Protein AF-A0A3R7V342-F1 (afdb_monomer)

Solvent-accessible surface area (backbone atoms only — not comparable to full-atom values): 4943 Å² total; per-residue (Å²): 130,57,71,68,60,47,49,53,49,52,50,52,54,51,54,51,50,40,52,62,49,34,76,79,32,64,77,40,59,49,76,50,74,49,71,38,89,88,41,85,86,41,72,46,74,52,74,35,50,69,34,49,66,65,59,53,53,51,49,52,50,51,49,53,50,53,51,51,50,51,53,50,54,53,55,53,63,64,60,70,74,77,80,130

Sequence (84 aa):
MNDTERAEHIKKAIEQKLNELSEYCDSVQILASWNGMDEPDNTHSAFRGFGNWYARVGMVNRFAEEENAKIQNQVWDESDDCSD

Foldseek 3Di:
DDLVVVQVVVVVVVVVVQVVVCVVPQQAKDKDWDARPVDRPDIDIDIDHPHDPVVVVVVVVVVVVVVVVVVVVVVVVVVVPPDD

Nearest PDB structures (foldseek):
  7kau-assembly1_A  TM=3.915E-01  e=8.737E+00  Saccharomyces cerevisiae BY4741
  2wbl-assembly1_B  TM=2.771E-01  e=5.111E+00  Arabidopsis thaliana

Structure (mmCIF, N/CA/C/O backbone):
data_AF-A0A3R7V342-F1
#
_entry.id   AF-A0A3R7V342-F1
#
loop_
_atom_site.group_PDB
_atom_site.id
_atom_site.type_symbol
_atom_site.label_atom_id
_atom_site.label_alt_id
_atom_site.label_comp_id
_atom_site.label_asym_id
_atom_site.label_entity_id
_atom_site.label_seq_id
_atom_site.pdbx_PDB_ins_code
_atom_site.Cartn_x
_atom_site.Cartn_y
_atom_site.Cartn_z
_atom_site.occupancy
_atom_site.B_iso_or_equiv
_atom_site.auth_seq_id
_atom_site.auth_comp_id
_atom_site.auth_asym_id
_atom_site.auth_atom_id
_atom_site.pdbx_PDB_model_num
ATOM 1 N N . MET A 1 1 ? 1.496 25.547 3.640 1.00 68.12 1 MET A N 1
ATOM 2 C CA . MET A 1 1 ? 2.106 24.233 3.886 1.00 68.12 1 MET A CA 1
ATOM 3 C C . MET A 1 1 ? 3.300 24.128 2.963 1.00 68.12 1 MET A C 1
ATOM 5 O O . MET A 1 1 ? 3.100 24.269 1.761 1.00 68.12 1 MET A O 1
ATOM 9 N N . ASN A 1 2 ? 4.509 24.022 3.506 1.00 86.38 2 ASN A N 1
ATOM 10 C CA . ASN A 1 2 ? 5.717 23.796 2.705 1.00 86.38 2 ASN A CA 1
ATOM 11 C C . ASN A 1 2 ? 5.803 22.319 2.263 1.00 86.38 2 ASN A C 1
ATOM 13 O O . ASN A 1 2 ? 5.010 21.488 2.714 1.00 86.38 2 ASN A O 1
ATOM 17 N N . ASP A 1 3 ? 6.732 21.989 1.365 1.00 84.44 3 ASP A N 1
ATOM 18 C CA . ASP A 1 3 ? 6.817 20.639 0.789 1.00 84.44 3 ASP A CA 1
ATOM 19 C C . ASP A 1 3 ? 7.147 19.566 1.835 1.00 84.44 3 ASP A C 1
ATOM 21 O O . ASP A 1 3 ? 6.593 18.469 1.784 1.00 84.44 3 ASP A O 1
ATOM 25 N N . THR A 1 4 ? 7.941 19.903 2.854 1.00 85.38 4 THR A N 1
ATOM 26 C CA . THR A 1 4 ? 8.244 19.009 3.981 1.00 85.38 4 THR A CA 1
ATOM 27 C C . THR A 1 4 ? 7.000 18.703 4.819 1.00 85.38 4 THR A C 1
ATOM 29 O O . THR A 1 4 ? 6.708 17.547 5.116 1.00 85.38 4 THR A O 1
ATOM 32 N N . GLU A 1 5 ? 6.213 19.723 5.163 1.00 88.50 5 GLU A N 1
ATOM 33 C CA . GLU A 1 5 ? 4.947 19.572 5.887 1.00 88.50 5 GLU A CA 1
ATOM 34 C C . GLU A 1 5 ? 3.932 18.767 5.067 1.00 88.50 5 GLU A C 1
ATOM 36 O O . GLU A 1 5 ? 3.178 17.961 5.615 1.00 88.50 5 GLU A O 1
ATOM 41 N N . ARG A 1 6 ? 3.930 18.953 3.742 1.00 85.75 6 ARG A N 1
ATOM 42 C CA . ARG A 1 6 ? 3.081 18.201 2.818 1.00 85.75 6 ARG A CA 1
ATOM 43 C C . ARG A 1 6 ? 3.480 16.729 2.755 1.00 85.75 6 ARG A C 1
ATOM 45 O O . ARG A 1 6 ? 2.591 15.879 2.792 1.00 85.75 6 ARG A O 1
ATOM 52 N N . ALA A 1 7 ? 4.775 16.430 2.677 1.00 86.56 7 ALA A N 1
ATOM 53 C CA . ALA A 1 7 ? 5.299 15.066 2.661 1.00 86.56 7 ALA A CA 1
ATOM 54 C C . ALA A 1 7 ? 4.957 14.322 3.961 1.00 86.56 7 ALA A C 1
ATOM 56 O O . ALA A 1 7 ? 4.419 13.214 3.922 1.00 86.56 7 ALA A O 1
ATOM 57 N N . GLU A 1 8 ? 5.152 14.970 5.110 1.00 89.50 8 GLU A N 1
ATOM 58 C CA . GLU A 1 8 ? 4.776 14.420 6.416 1.00 89.50 8 GLU A CA 1
ATOM 59 C C . GLU A 1 8 ? 3.265 14.201 6.547 1.00 89.50 8 GLU A C 1
ATOM 61 O O . GLU A 1 8 ? 2.819 13.185 7.086 1.00 89.50 8 GLU A O 1
ATOM 66 N N . HIS A 1 9 ? 2.453 15.118 6.018 1.00 91.56 9 HIS A N 1
ATOM 67 C CA . HIS A 1 9 ? 1.003 14.955 6.008 1.00 91.56 9 HIS A CA 1
ATOM 68 C C . HIS A 1 9 ? 0.561 13.755 5.156 1.00 91.56 9 HIS A C 1
ATOM 70 O O . HIS A 1 9 ? -0.267 12.961 5.603 1.00 91.56 9 HIS A O 1
ATOM 76 N N . ILE A 1 10 ? 1.139 13.584 3.962 1.00 90.44 10 ILE A N 1
ATOM 77 C CA . ILE A 1 10 ? 0.864 12.438 3.080 1.00 90.44 10 ILE A CA 1
ATOM 78 C C . ILE A 1 10 ? 1.248 11.131 3.770 1.00 90.44 10 ILE A C 1
ATOM 80 O O . ILE A 1 10 ? 0.435 10.209 3.830 1.00 90.44 10 ILE A O 1
ATOM 84 N N . LYS A 1 11 ? 2.451 11.071 4.349 1.00 90.94 11 LYS A N 1
ATOM 85 C CA . LYS A 1 11 ? 2.933 9.899 5.080 1.00 90.94 11 LYS A CA 1
ATOM 86 C C . LYS A 1 11 ? 1.976 9.507 6.207 1.00 90.94 11 LYS A C 1
ATOM 88 O O . LYS A 1 11 ? 1.544 8.358 6.262 1.00 90.94 11 LYS A O 1
ATOM 93 N N . LYS A 1 12 ? 1.577 10.460 7.056 1.00 94.31 12 LYS A N 1
ATOM 94 C CA . LYS A 1 12 ? 0.629 10.207 8.155 1.00 94.31 12 LYS A CA 1
ATOM 95 C C . LYS A 1 12 ? -0.729 9.721 7.661 1.00 94.31 12 LYS A C 1
ATOM 97 O O . LYS A 1 12 ? -1.283 8.789 8.238 1.00 94.31 12 LYS A O 1
ATOM 102 N N . ALA A 1 13 ? -1.258 10.321 6.595 1.00 94.81 13 ALA A N 1
ATOM 103 C CA . ALA A 1 13 ? -2.535 9.908 6.020 1.00 94.81 13 ALA A CA 1
ATOM 104 C C . ALA A 1 13 ? -2.483 8.458 5.509 1.00 94.81 13 ALA A C 1
ATOM 106 O O . ALA A 1 13 ? -3.409 7.681 5.748 1.00 94.81 13 ALA A O 1
ATOM 107 N N . ILE A 1 14 ? -1.385 8.079 4.851 1.00 93.44 14 ILE A N 1
ATOM 108 C CA . ILE A 1 14 ? -1.170 6.717 4.356 1.00 93.44 14 ILE A CA 1
ATOM 109 C C . ILE A 1 14 ? -1.033 5.733 5.519 1.00 93.44 14 ILE A C 1
ATOM 111 O O . ILE A 1 14 ? -1.711 4.709 5.530 1.00 93.44 14 ILE A O 1
ATOM 115 N N . GLU A 1 15 ? -0.213 6.044 6.524 1.00 91.75 15 GLU A N 1
ATOM 116 C CA . GLU A 1 15 ? -0.034 5.192 7.706 1.00 91.75 15 GLU A CA 1
ATOM 117 C C . GLU A 1 15 ? -1.346 4.975 8.468 1.00 91.75 15 GLU A C 1
ATOM 119 O O . GLU A 1 15 ? -1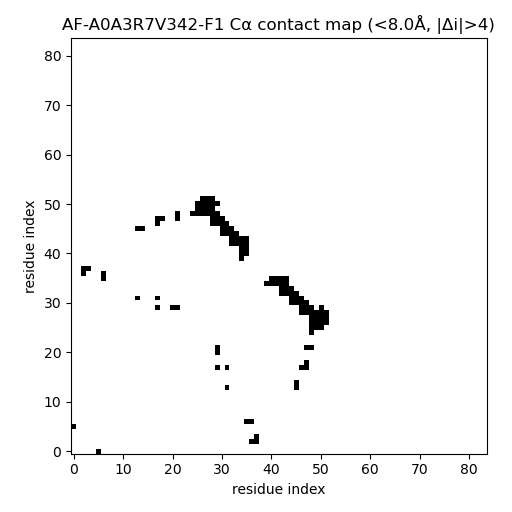.647 3.851 8.874 1.00 91.75 15 GLU A O 1
ATOM 124 N N . GLN A 1 16 ? -2.162 6.022 8.612 1.00 93.75 16 GLN A N 1
ATOM 125 C CA . GLN A 1 16 ? -3.473 5.917 9.244 1.00 93.75 16 GLN A CA 1
ATOM 126 C C . GLN A 1 16 ? -4.400 4.984 8.458 1.00 93.75 16 GLN A C 1
ATOM 128 O O . GLN A 1 16 ? -5.018 4.098 9.045 1.00 93.75 16 GLN A O 1
ATOM 133 N N . LYS A 1 17 ? -4.463 5.126 7.129 1.00 92.38 17 LYS A N 1
ATOM 134 C CA . LYS A 1 17 ? -5.301 4.258 6.288 1.00 92.38 17 LYS A CA 1
ATOM 135 C C . LYS A 1 17 ? -4.819 2.816 6.278 1.00 92.38 17 LYS A C 1
ATOM 137 O O . LYS A 1 17 ? -5.641 1.908 6.311 1.00 92.38 17 LYS A O 1
ATOM 142 N N . LEU A 1 18 ? -3.508 2.593 6.281 1.00 90.88 18 LEU A N 1
ATOM 143 C CA . LEU A 1 18 ? -2.946 1.251 6.402 1.00 90.88 18 LEU A CA 1
ATOM 144 C C . LEU A 1 18 ? -3.311 0.600 7.741 1.00 90.88 18 LEU A C 1
ATOM 146 O O . LEU A 1 18 ? -3.618 -0.590 7.759 1.00 90.88 18 LEU A O 1
ATOM 150 N N . ASN A 1 19 ? -3.309 1.358 8.841 1.00 87.44 19 ASN A N 1
ATOM 151 C CA . ASN A 1 19 ? -3.760 0.854 10.139 1.00 87.44 19 ASN A CA 1
ATOM 152 C C . ASN A 1 19 ? -5.256 0.510 10.118 1.00 87.44 19 ASN A C 1
ATOM 154 O O . ASN A 1 19 ? -5.607 -0.608 10.479 1.00 87.44 19 ASN A O 1
ATOM 158 N N . GLU A 1 20 ? -6.115 1.412 9.632 1.00 89.00 20 GLU A N 1
ATOM 159 C CA . GLU A 1 20 ? -7.562 1.160 9.517 1.00 89.00 20 GLU A CA 1
ATOM 160 C C . GLU A 1 20 ? -7.846 -0.092 8.677 1.00 89.00 20 GLU A C 1
ATOM 162 O O . GLU A 1 20 ? -8.604 -0.961 9.087 1.00 89.00 20 GLU A O 1
ATOM 167 N N . LEU A 1 21 ? -7.197 -0.231 7.517 1.00 85.31 21 LEU A N 1
ATOM 168 C CA . LEU A 1 21 ? -7.380 -1.400 6.660 1.00 85.31 21 LEU A CA 1
ATOM 169 C C . LEU A 1 21 ? -6.879 -2.686 7.324 1.00 85.31 21 LEU A C 1
ATOM 171 O O . LEU A 1 21 ? -7.494 -3.734 7.150 1.00 85.31 21 LEU A O 1
ATOM 175 N N . SER A 1 22 ? -5.800 -2.623 8.109 1.00 81.38 22 SER A N 1
ATOM 176 C CA . SER A 1 22 ? -5.256 -3.799 8.797 1.00 81.38 22 SER A CA 1
ATOM 177 C C . SER A 1 22 ? -6.196 -4.398 9.845 1.00 81.38 22 SER A C 1
ATOM 179 O O . SER A 1 22 ? -6.091 -5.589 10.117 1.00 81.38 22 SER A O 1
ATOM 181 N N . GLU A 1 23 ? -7.149 -3.622 10.373 1.00 81.19 23 GLU A N 1
ATOM 182 C CA . GLU A 1 23 ? -8.191 -4.131 11.276 1.00 81.19 23 GLU A CA 1
ATOM 183 C C . GLU A 1 23 ? -9.167 -5.085 10.567 1.00 81.19 23 GLU A C 1
ATOM 185 O O . GLU A 1 23 ? -9.731 -5.971 11.203 1.00 81.19 23 GLU A O 1
ATOM 190 N N . TYR A 1 24 ? -9.344 -4.934 9.249 1.00 80.81 24 TYR A N 1
ATOM 191 C CA . TYR A 1 24 ? -10.290 -5.720 8.443 1.00 80.81 24 TYR A CA 1
ATOM 192 C C . TYR A 1 24 ? -9.607 -6.706 7.488 1.00 80.81 24 TYR A C 1
ATOM 194 O O . TYR A 1 24 ? -10.267 -7.537 6.869 1.00 80.81 24 TYR A O 1
ATOM 202 N N . CYS A 1 25 ? -8.292 -6.586 7.319 1.00 72.06 25 CYS A N 1
ATOM 203 C CA . CYS A 1 25 ? -7.484 -7.323 6.351 1.00 72.06 25 CYS A CA 1
ATOM 204 C C . CYS A 1 25 ? -6.374 -8.104 7.067 1.00 72.06 25 CYS A C 1
ATOM 206 O O . CYS A 1 25 ? -5.187 -7.912 6.809 1.00 72.06 25 CYS A O 1
ATOM 208 N N . ASP A 1 26 ? -6.770 -8.990 7.977 1.00 66.75 26 ASP A N 1
ATOM 209 C CA . ASP A 1 26 ? -5.878 -9.819 8.800 1.00 66.75 26 ASP A CA 1
ATOM 210 C C . ASP A 1 26 ? -5.050 -10.835 7.988 1.00 66.75 26 ASP A C 1
ATOM 212 O O . ASP A 1 26 ? -3.906 -11.146 8.325 1.00 66.75 26 ASP A O 1
ATOM 216 N N . SER A 1 27 ? -5.613 -11.312 6.882 1.00 68.50 27 SER A N 1
ATOM 217 C CA . SER A 1 27 ? -5.083 -12.416 6.078 1.00 68.50 27 SER A CA 1
ATOM 218 C C . SER A 1 27 ? -4.284 -11.959 4.853 1.00 68.50 27 SER A C 1
ATOM 220 O O . SER A 1 27 ? -3.697 -12.783 4.147 1.00 68.50 27 SER A O 1
ATOM 222 N N . VAL A 1 28 ? -4.246 -10.653 4.577 1.00 69.06 28 VAL A N 1
ATOM 223 C CA . VAL A 1 28 ? -3.596 -10.075 3.392 1.00 69.06 28 VAL A CA 1
ATOM 224 C C . VAL A 1 28 ? -2.579 -9.013 3.797 1.00 69.06 28 VAL A C 1
ATOM 226 O O . VAL A 1 28 ? -2.712 -8.355 4.825 1.00 69.06 28 VAL A O 1
ATOM 229 N N . GLN A 1 29 ? -1.527 -8.849 2.996 1.00 78.19 29 GLN A N 1
ATOM 230 C CA . GLN A 1 29 ? -0.588 -7.746 3.178 1.00 78.19 29 GLN A CA 1
ATOM 231 C C . GLN A 1 29 ? -0.989 -6.593 2.273 1.00 78.19 29 GLN A C 1
ATOM 233 O O . GLN A 1 29 ? -1.169 -6.774 1.071 1.00 78.19 29 GLN A O 1
ATOM 238 N N . ILE A 1 30 ? -1.072 -5.406 2.855 1.00 82.12 30 ILE A N 1
ATOM 239 C CA . ILE A 1 30 ? -1.409 -4.173 2.160 1.00 82.12 30 ILE A CA 1
ATOM 240 C C . ILE A 1 30 ? -0.122 -3.373 2.002 1.00 82.12 30 ILE A C 1
ATOM 242 O O . ILE A 1 30 ? 0.578 -3.117 2.983 1.00 82.12 30 ILE A O 1
ATOM 246 N N . LEU A 1 31 ? 0.190 -3.000 0.763 1.00 87.44 31 LEU A N 1
ATOM 247 C CA . LEU A 1 31 ? 1.321 -2.154 0.398 1.00 87.44 31 LEU A CA 1
ATOM 248 C C . LEU A 1 31 ? 0.781 -0.837 -0.160 1.00 87.44 31 LEU A C 1
ATOM 250 O O . LEU A 1 31 ? -0.081 -0.847 -1.036 1.00 87.44 31 LEU A O 1
ATOM 254 N N . ALA A 1 32 ? 1.318 0.279 0.317 1.00 89.38 32 ALA A N 1
ATOM 255 C CA . ALA A 1 32 ? 1.110 1.591 -0.274 1.00 89.38 32 ALA A CA 1
ATOM 256 C C . ALA A 1 32 ? 2.461 2.165 -0.700 1.00 89.38 32 ALA A C 1
ATOM 258 O O . ALA A 1 32 ? 3.415 2.138 0.078 1.00 89.38 32 ALA A O 1
ATOM 259 N N . SER A 1 33 ? 2.526 2.692 -1.920 1.00 90.06 33 SER A N 1
ATOM 260 C CA . SER A 1 33 ? 3.684 3.403 -2.458 1.00 90.06 33 SER A CA 1
ATOM 261 C C . SER A 1 33 ? 3.269 4.780 -2.949 1.00 90.06 33 SER A C 1
ATOM 263 O O . SER A 1 33 ? 2.170 4.949 -3.483 1.00 90.06 33 SER A O 1
ATOM 265 N N . TRP A 1 34 ? 4.144 5.760 -2.778 1.00 89.00 34 TRP A N 1
ATOM 266 C CA . TRP A 1 34 ? 3.926 7.120 -3.253 1.00 89.00 34 TRP A CA 1
ATOM 267 C C . TRP A 1 34 ? 5.258 7.770 -3.607 1.00 89.00 34 TRP A C 1
ATOM 269 O O . TRP A 1 34 ? 6.299 7.432 -3.039 1.00 89.00 34 TRP A O 1
ATOM 279 N N . ASN A 1 35 ? 5.214 8.709 -4.546 1.00 85.69 35 ASN A N 1
ATOM 280 C CA . ASN A 1 35 ? 6.400 9.445 -4.961 1.00 85.69 35 ASN A CA 1
ATOM 281 C C . ASN A 1 35 ? 6.774 10.478 -3.892 1.00 85.69 35 ASN A C 1
ATOM 283 O O . ASN A 1 35 ? 5.896 11.139 -3.323 1.00 85.69 35 ASN A O 1
ATOM 287 N N . GLY A 1 36 ? 8.073 10.615 -3.646 1.00 75.56 36 GLY A N 1
ATOM 288 C CA . GLY A 1 36 ? 8.662 11.709 -2.891 1.00 75.56 36 GLY A CA 1
ATOM 289 C C . GLY A 1 36 ? 8.338 13.041 -3.557 1.00 75.56 36 GLY A C 1
ATOM 290 O O . GLY A 1 36 ? 8.280 13.154 -4.783 1.00 75.56 36 GLY A O 1
ATOM 291 N N . MET A 1 37 ? 8.058 14.048 -2.735 1.00 74.06 37 MET A N 1
ATOM 292 C CA . MET A 1 37 ? 7.811 15.419 -3.208 1.00 74.06 37 MET A CA 1
ATOM 293 C C . MET A 1 37 ? 9.123 16.189 -3.393 1.00 74.06 37 MET A C 1
ATOM 295 O O . MET A 1 37 ? 9.186 17.158 -4.140 1.00 74.06 37 MET A O 1
ATOM 299 N N . ASP A 1 38 ? 10.141 15.744 -2.674 1.00 69.12 38 ASP A N 1
ATOM 300 C CA . ASP A 1 38 ? 11.488 16.265 -2.541 1.00 69.12 38 ASP A CA 1
ATOM 301 C C . ASP A 1 38 ? 12.402 15.766 -3.669 1.00 69.12 38 ASP A C 1
ATOM 303 O O . ASP A 1 38 ? 13.139 16.561 -4.249 1.00 69.12 38 ASP A O 1
ATOM 307 N N . GLU A 1 39 ? 12.285 14.493 -4.054 1.00 67.00 39 GLU A N 1
ATOM 308 C CA . GLU A 1 39 ? 12.995 13.915 -5.197 1.00 67.00 39 GLU A CA 1
ATOM 309 C C . GLU A 1 39 ? 12.043 13.022 -6.016 1.00 67.00 39 GLU A C 1
ATOM 311 O O . GLU A 1 39 ? 11.516 12.046 -5.477 1.00 67.00 39 GLU A O 1
ATOM 316 N N . PRO A 1 40 ? 11.811 13.314 -7.313 1.00 61.94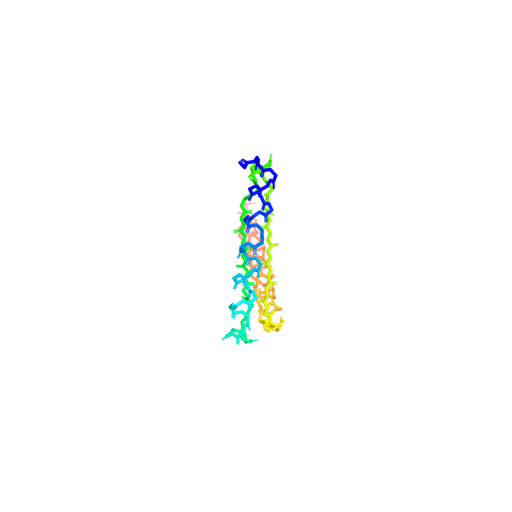 40 PRO A N 1
ATOM 317 C CA . PRO A 1 40 ? 10.854 12.576 -8.144 1.00 61.94 40 PRO A CA 1
ATOM 318 C C . PRO A 1 40 ? 11.217 11.098 -8.356 1.00 61.94 40 PRO A C 1
ATOM 320 O O . PRO A 1 40 ? 10.330 10.303 -8.662 1.00 61.94 40 PRO A O 1
ATOM 323 N N . ASP A 1 41 ? 12.482 1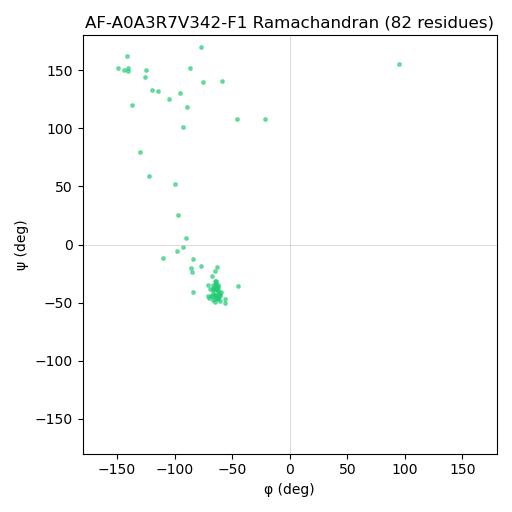0.728 -8.134 1.00 69.31 41 ASP A N 1
ATOM 324 C CA . ASP A 1 41 ? 12.970 9.346 -8.226 1.00 69.31 41 ASP A CA 1
ATOM 325 C C . ASP A 1 41 ? 12.928 8.601 -6.880 1.00 69.31 41 ASP A C 1
ATOM 327 O O . ASP A 1 41 ? 13.232 7.407 -6.808 1.00 69.31 41 ASP A O 1
ATOM 331 N N . ASN A 1 42 ? 12.521 9.270 -5.797 1.00 77.38 42 ASN A N 1
ATOM 332 C CA . ASN A 1 42 ? 12.469 8.669 -4.474 1.00 77.38 42 ASN A CA 1
ATOM 333 C C . ASN A 1 42 ? 11.070 8.098 -4.220 1.00 77.38 42 ASN A C 1
ATOM 335 O O . ASN A 1 42 ? 10.118 8.819 -3.932 1.00 77.38 42 ASN A O 1
ATOM 339 N N . THR A 1 43 ? 10.911 6.783 -4.365 1.00 83.69 43 THR A N 1
ATOM 340 C CA 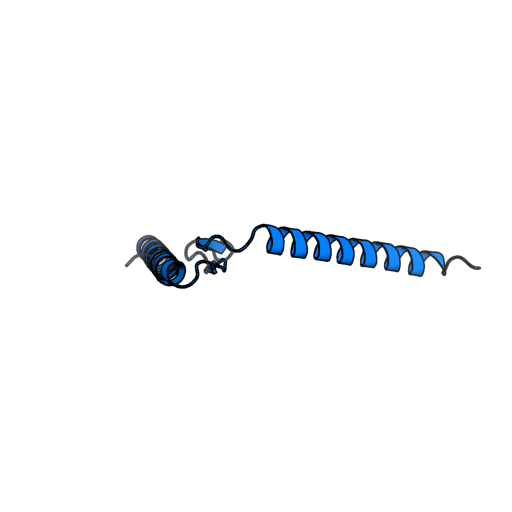. THR A 1 43 ? 9.639 6.110 -4.065 1.00 83.69 43 THR A CA 1
ATOM 341 C C . THR A 1 43 ? 9.609 5.694 -2.601 1.00 83.69 43 THR A C 1
ATOM 343 O O . THR A 1 43 ? 10.394 4.854 -2.160 1.00 83.69 43 THR A O 1
ATOM 346 N N . HIS A 1 44 ? 8.655 6.229 -1.846 1.00 87.25 44 HIS A N 1
ATOM 347 C CA . HIS A 1 44 ? 8.384 5.771 -0.492 1.00 87.25 44 HIS A CA 1
ATOM 348 C C . HIS A 1 44 ? 7.415 4.593 -0.511 1.00 87.25 44 HIS A C 1
ATOM 350 O O . HIS A 1 44 ? 6.562 4.471 -1.394 1.00 87.25 44 HIS A O 1
ATOM 356 N N . SER A 1 45 ? 7.517 3.732 0.499 1.00 88.44 45 SER A N 1
ATOM 357 C CA . SER A 1 45 ? 6.549 2.662 0.703 1.00 88.44 45 SER A CA 1
ATOM 358 C C . SER A 1 45 ? 6.289 2.400 2.180 1.00 88.44 45 SER A C 1
ATOM 360 O O . SER A 1 45 ? 7.152 2.597 3.036 1.00 88.44 45 SER A O 1
ATOM 362 N N . ALA A 1 46 ? 5.076 1.947 2.475 1.00 88.06 46 ALA A N 1
ATOM 363 C CA . ALA A 1 46 ? 4.665 1.473 3.785 1.00 88.06 46 ALA A CA 1
ATOM 364 C C . ALA A 1 46 ? 3.769 0.244 3.623 1.00 88.06 46 ALA A C 1
ATOM 366 O O . ALA A 1 46 ? 3.048 0.108 2.632 1.00 88.06 46 ALA A O 1
ATOM 367 N N . PHE A 1 47 ? 3.811 -0.660 4.601 1.00 85.31 47 PHE A N 1
ATOM 368 C CA . PHE A 1 47 ? 2.996 -1.868 4.579 1.00 85.31 47 PHE A CA 1
ATOM 369 C C . PHE A 1 47 ? 2.433 -2.230 5.956 1.00 85.31 47 PHE A C 1
ATOM 371 O O . PHE A 1 47 ? 3.018 -1.925 7.003 1.00 85.31 47 PHE A O 1
ATOM 378 N N . ARG A 1 48 ? 1.285 -2.909 5.937 1.00 84.25 48 ARG A N 1
ATOM 379 C CA . ARG A 1 48 ? 0.614 -3.508 7.099 1.00 84.25 48 ARG A CA 1
ATOM 380 C C . ARG A 1 48 ? 0.010 -4.863 6.728 1.00 84.25 48 ARG A C 1
ATOM 382 O O . ARG A 1 48 ? -0.183 -5.158 5.551 1.00 84.25 48 ARG A O 1
ATOM 389 N N . GLY A 1 49 ? -0.291 -5.664 7.745 1.00 70.75 49 GLY A N 1
ATOM 390 C CA . GLY A 1 49 ? -0.848 -7.010 7.599 1.00 70.75 49 GLY A CA 1
ATOM 391 C C . GLY A 1 49 ? 0.216 -8.110 7.631 1.00 70.75 49 GLY A C 1
ATOM 392 O O . GLY A 1 49 ? 1.386 -7.883 7.321 1.00 70.75 49 GLY A O 1
ATOM 393 N N . PHE A 1 50 ? -0.211 -9.311 8.019 1.00 62.44 50 PHE A N 1
ATOM 394 C CA . PHE A 1 50 ? 0.619 -10.517 8.147 1.00 62.44 50 PHE A CA 1
ATOM 395 C C . PHE A 1 50 ? 0.527 -11.420 6.907 1.00 62.44 50 PHE A C 1
ATOM 397 O O . PHE A 1 50 ? 0.738 -12.629 7.002 1.00 62.44 50 PHE A O 1
ATOM 404 N N . GLY A 1 51 ? 0.202 -10.837 5.744 1.00 57.34 51 GLY A N 1
ATOM 405 C CA . GLY A 1 51 ? -0.026 -11.550 4.488 1.00 57.34 51 GLY A CA 1
ATOM 406 C C . GLY A 1 51 ? 1.047 -12.599 4.219 1.00 57.34 51 GLY A C 1
ATOM 407 O O . GLY A 1 51 ? 2.200 -12.285 3.928 1.00 57.34 51 GLY A O 1
ATOM 408 N N . ASN A 1 52 ? 0.598 -13.839 4.379 1.00 56.12 52 ASN A N 1
ATOM 409 C CA . ASN A 1 52 ? 1.319 -15.094 4.415 1.00 56.12 52 ASN A CA 1
ATOM 410 C C . ASN A 1 52 ? 2.708 -15.063 3.746 1.00 56.12 52 ASN A C 1
ATOM 412 O O . ASN A 1 52 ? 2.819 -15.066 2.518 1.00 56.12 52 ASN A O 1
ATOM 416 N N . TRP A 1 53 ? 3.770 -15.100 4.558 1.00 53.06 53 TRP A N 1
ATOM 417 C CA . TRP A 1 53 ? 5.157 -15.283 4.107 1.00 53.06 53 TRP A CA 1
ATOM 418 C C . TRP A 1 53 ? 5.282 -16.407 3.061 1.00 53.06 53 TRP A C 1
ATOM 420 O O . TRP A 1 53 ? 6.007 -16.261 2.079 1.00 53.06 53 TRP A O 1
ATOM 430 N N . TYR A 1 54 ? 4.492 -17.480 3.197 1.00 52.22 54 TYR A N 1
ATOM 431 C CA . TYR A 1 54 ? 4.463 -18.596 2.249 1.00 52.22 54 TYR A CA 1
ATOM 432 C C . TYR A 1 54 ? 3.969 -18.220 0.842 1.00 52.22 54 TYR A C 1
ATOM 434 O O . TYR A 1 54 ? 4.462 -18.783 -0.131 1.00 52.22 54 TYR A O 1
ATOM 442 N N . ALA A 1 55 ? 3.062 -17.247 0.694 1.00 56.44 55 ALA A N 1
ATOM 443 C CA . ALA A 1 55 ? 2.642 -16.760 -0.625 1.00 56.44 55 ALA A CA 1
ATOM 444 C C . ALA A 1 55 ? 3.760 -15.956 -1.310 1.00 56.44 55 ALA A C 1
ATOM 446 O O . ALA A 1 55 ? 3.943 -16.059 -2.521 1.00 56.44 55 ALA A O 1
ATOM 447 N N . ARG A 1 56 ? 4.560 -15.216 -0.529 1.00 58.81 56 ARG A N 1
ATOM 448 C CA .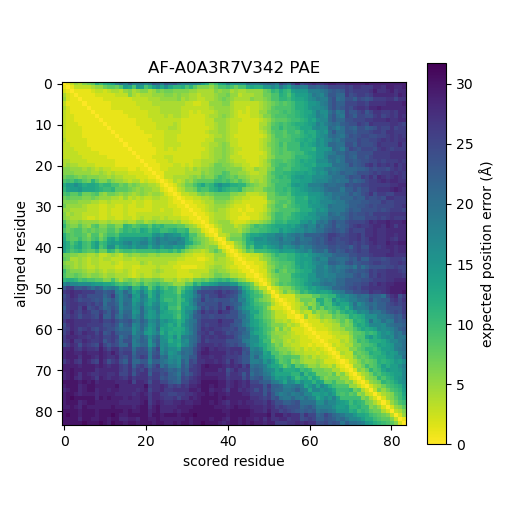 ARG A 1 56 ? 5.735 -14.483 -1.026 1.00 58.81 56 ARG A CA 1
ATOM 449 C C . ARG A 1 56 ? 6.862 -15.423 -1.423 1.00 58.81 56 ARG A C 1
ATOM 451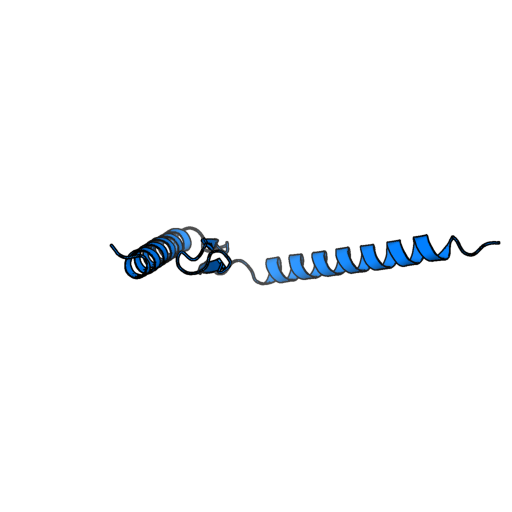 O O . ARG A 1 56 ? 7.398 -15.272 -2.510 1.00 58.81 56 ARG A O 1
ATOM 458 N N . VAL A 1 57 ? 7.176 -16.420 -0.596 1.00 60.31 57 VAL A N 1
ATOM 459 C CA . VAL A 1 57 ? 8.158 -17.459 -0.947 1.00 60.31 57 VAL A CA 1
ATOM 460 C C . VA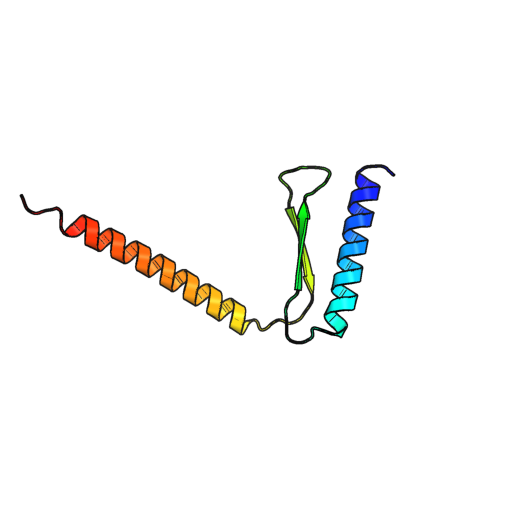L A 1 57 ? 7.696 -18.242 -2.177 1.00 60.31 57 VAL A C 1
ATOM 462 O O . VAL A 1 57 ? 8.487 -18.466 -3.084 1.00 60.31 57 VAL A O 1
ATOM 465 N N . GLY A 1 58 ? 6.408 -18.590 -2.259 1.00 63.91 58 GLY A N 1
ATOM 466 C CA . GLY A 1 58 ? 5.841 -19.262 -3.428 1.00 63.91 58 GLY A CA 1
ATOM 467 C C . GLY A 1 58 ? 5.965 -18.439 -4.713 1.00 63.91 58 GLY A C 1
ATOM 468 O O . GLY A 1 58 ? 6.369 -18.980 -5.737 1.00 63.91 58 GLY A O 1
ATOM 469 N N . MET A 1 59 ? 5.676 -17.132 -4.669 1.00 62.09 59 MET A N 1
ATOM 470 C CA . MET A 1 59 ? 5.846 -16.241 -5.826 1.00 62.09 59 MET A CA 1
ATOM 471 C C . MET A 1 59 ? 7.316 -16.004 -6.185 1.00 62.09 59 MET A C 1
ATOM 473 O O . MET A 1 59 ? 7.637 -15.979 -7.367 1.00 62.09 59 MET A O 1
ATOM 477 N N . VAL A 1 60 ? 8.208 -15.871 -5.198 1.00 63.47 60 VAL A N 1
ATOM 478 C CA . VAL A 1 60 ? 9.656 -15.736 -5.431 1.00 63.47 60 VAL A CA 1
ATOM 479 C C . VAL A 1 60 ? 10.221 -16.995 -6.082 1.00 63.47 60 VAL A C 1
ATOM 481 O O . VAL A 1 60 ? 10.948 -16.888 -7.064 1.00 63.47 60 VAL A O 1
ATOM 484 N N . ASN A 1 61 ? 9.848 -18.182 -5.598 1.00 63.75 61 ASN A N 1
ATOM 485 C CA . ASN A 1 61 ? 10.277 -19.443 -6.202 1.00 63.75 61 ASN A CA 1
ATOM 486 C C . ASN A 1 61 ? 9.770 -19.569 -7.639 1.00 63.75 61 ASN A C 1
ATOM 488 O O . ASN A 1 61 ? 10.543 -19.899 -8.528 1.00 63.75 61 ASN A O 1
ATOM 492 N N . ARG A 1 62 ? 8.501 -19.227 -7.884 1.00 63.16 62 ARG A N 1
ATOM 493 C CA . ARG A 1 62 ? 7.915 -19.275 -9.227 1.00 63.16 62 ARG A CA 1
ATOM 494 C C . ARG A 1 62 ? 8.584 -18.288 -10.187 1.00 63.16 62 ARG A C 1
ATOM 496 O O . ARG A 1 62 ? 8.827 -18.628 -11.335 1.00 63.16 62 ARG A O 1
ATOM 503 N N . PHE A 1 63 ? 8.940 -17.098 -9.704 1.00 65.00 63 PHE A N 1
ATOM 504 C CA . PHE A 1 63 ? 9.693 -16.117 -10.483 1.00 65.00 63 PHE A CA 1
ATOM 505 C C . PHE A 1 63 ? 11.113 -16.610 -10.801 1.00 65.00 63 PHE A C 1
ATOM 507 O O . PHE A 1 63 ? 11.552 -16.515 -11.942 1.00 65.00 63 PHE A O 1
ATOM 514 N N . ALA A 1 64 ? 11.809 -17.201 -9.825 1.00 65.94 64 ALA A N 1
ATOM 515 C CA . ALA A 1 64 ? 13.134 -17.787 -10.029 1.00 65.94 64 ALA A CA 1
ATOM 516 C C . ALA A 1 64 ? 13.106 -18.986 -10.997 1.00 65.94 64 ALA A C 1
ATOM 518 O O . ALA A 1 64 ? 14.023 -19.166 -11.796 1.00 65.94 64 ALA A O 1
ATOM 519 N N . GLU A 1 65 ? 12.054 -19.804 -10.951 1.00 71.06 65 GLU A N 1
ATOM 520 C CA . GLU A 1 65 ? 11.816 -20.885 -11.912 1.00 71.06 65 GLU A CA 1
ATOM 521 C C . GLU A 1 65 ? 11.558 -20.337 -13.322 1.00 71.06 65 GLU A C 1
ATOM 523 O O . GLU A 1 65 ? 12.139 -20.834 -14.283 1.00 71.06 65 GLU A O 1
ATOM 528 N N . GLU A 1 66 ? 10.747 -19.285 -13.457 1.00 65.06 66 GLU A N 1
ATOM 529 C CA . GLU A 1 66 ? 10.477 -18.629 -14.741 1.00 65.06 66 GLU A CA 1
ATOM 530 C C . GLU A 1 66 ? 11.722 -17.949 -15.336 1.00 65.06 66 GLU A C 1
ATOM 532 O O . GLU A 1 66 ? 11.924 -18.010 -16.549 1.00 65.06 66 GLU A O 1
ATOM 537 N N . GLU A 1 67 ? 12.581 -17.329 -14.521 1.00 60.25 67 GLU A N 1
ATOM 538 C CA . GLU A 1 67 ? 13.860 -16.776 -14.987 1.00 60.25 67 GLU A CA 1
ATOM 539 C C . GLU A 1 67 ? 14.843 -17.873 -15.406 1.00 60.25 67 GLU A C 1
ATOM 541 O O . GLU A 1 67 ? 15.425 -17.786 -16.487 1.00 60.25 67 GLU A O 1
ATOM 546 N N . ASN A 1 68 ? 14.977 -18.947 -14.623 1.00 58.66 68 ASN A N 1
ATOM 547 C CA . ASN A 1 68 ? 15.824 -20.081 -14.999 1.00 58.66 68 ASN A CA 1
ATOM 548 C C . ASN A 1 68 ? 15.333 -20.774 -16.277 1.00 58.66 68 ASN A C 1
ATOM 550 O O . ASN A 1 68 ? 16.147 -21.149 -17.119 1.00 58.66 68 ASN A O 1
ATOM 554 N N . ALA A 1 69 ? 14.016 -20.905 -16.460 1.00 57.03 69 ALA A N 1
ATOM 555 C CA . ALA A 1 69 ? 13.434 -21.459 -17.680 1.00 57.03 69 ALA A CA 1
ATOM 556 C C . ALA A 1 69 ? 13.709 -20.573 -18.908 1.00 57.03 69 ALA A C 1
ATOM 558 O O . ALA A 1 69 ? 13.976 -21.088 -19.992 1.00 57.03 69 ALA A O 1
ATOM 559 N N . LYS A 1 70 ? 13.700 -19.242 -18.752 1.00 59.41 70 LYS A N 1
ATOM 560 C CA . LYS A 1 70 ? 14.071 -18.306 -19.828 1.00 59.41 70 LYS A CA 1
ATOM 561 C C . LYS A 1 70 ? 15.551 -18.402 -20.192 1.00 59.41 70 LYS A C 1
ATOM 563 O O . LYS A 1 70 ? 15.869 -18.415 -21.377 1.00 59.41 70 LYS A O 1
ATOM 568 N N . ILE A 1 71 ? 16.431 -18.514 -19.196 1.00 59.41 71 ILE A N 1
ATOM 569 C CA . ILE A 1 71 ? 17.873 -18.698 -19.412 1.00 59.41 71 ILE A CA 1
ATOM 570 C C . ILE A 1 71 ? 18.135 -20.026 -20.128 1.00 59.41 71 ILE A C 1
ATOM 572 O O . ILE A 1 71 ? 18.896 -20.061 -21.088 1.00 59.41 71 ILE A O 1
ATOM 576 N N . GLN A 1 72 ? 17.476 -21.114 -19.716 1.00 54.03 72 GLN A N 1
ATOM 577 C CA . GLN A 1 72 ? 17.614 -22.399 -20.401 1.00 54.03 72 GLN A CA 1
ATOM 578 C C . GLN A 1 72 ? 17.125 -22.327 -21.850 1.00 54.03 72 GLN A C 1
ATOM 580 O O . GLN A 1 72 ? 17.858 -22.750 -22.734 1.00 54.03 72 GLN A O 1
ATOM 585 N N . ASN A 1 73 ? 15.957 -21.744 -22.125 1.00 52.47 73 ASN A N 1
ATOM 586 C CA . ASN A 1 73 ? 15.454 -21.651 -23.500 1.00 52.47 73 ASN A CA 1
ATOM 587 C C . ASN A 1 73 ? 16.358 -20.814 -24.424 1.00 52.47 73 ASN A C 1
ATOM 589 O O . ASN A 1 73 ? 16.512 -21.181 -25.581 1.00 52.47 73 ASN A O 1
ATOM 593 N N . GLN A 1 74 ? 17.003 -19.751 -23.926 1.00 53.69 74 GLN A N 1
ATOM 594 C CA . GLN A 1 74 ? 17.992 -18.998 -24.714 1.00 53.69 74 GLN A CA 1
ATOM 595 C C . GLN A 1 74 ? 19.250 -19.818 -25.026 1.00 53.69 74 GLN A C 1
ATOM 597 O O . GLN A 1 74 ? 19.760 -19.754 -26.137 1.00 53.69 74 GLN A O 1
ATOM 602 N N . VAL A 1 75 ? 19.726 -20.626 -24.072 1.00 51.41 75 VAL A N 1
ATOM 603 C CA . VAL A 1 75 ? 20.891 -21.503 -24.282 1.00 51.41 75 VAL A CA 1
ATOM 604 C C . VAL A 1 75 ? 20.595 -22.609 -25.301 1.00 51.41 75 VAL A C 1
ATOM 606 O O . VAL A 1 75 ? 21.485 -22.981 -26.058 1.00 51.41 75 VAL A O 1
ATOM 609 N N . TRP A 1 76 ? 19.364 -23.129 -25.337 1.00 51.69 76 TRP A N 1
ATOM 610 C CA . TRP A 1 76 ? 18.960 -24.130 -26.330 1.00 51.69 76 TRP A CA 1
ATOM 611 C C . TRP A 1 76 ? 18.829 -23.530 -27.740 1.00 51.69 76 TRP A C 1
ATOM 613 O O . TRP A 1 76 ? 19.382 -24.112 -28.670 1.00 51.69 76 TRP A O 1
ATOM 623 N N . ASP A 1 77 ? 18.211 -22.350 -27.890 1.00 50.94 77 ASP A N 1
ATOM 624 C CA . ASP A 1 77 ? 18.093 -21.659 -29.191 1.00 50.94 77 ASP A CA 1
ATOM 625 C C . ASP A 1 77 ? 19.465 -21.268 -29.781 1.00 50.94 77 ASP A C 1
ATOM 627 O O . ASP A 1 77 ? 19.669 -21.373 -30.986 1.00 50.94 77 ASP A O 1
ATOM 631 N N . GLU A 1 78 ? 20.440 -20.866 -28.956 1.00 52.03 78 GLU A N 1
ATOM 632 C CA . GLU A 1 78 ? 21.795 -20.528 -29.433 1.00 52.03 78 GLU A CA 1
ATOM 633 C C . GLU A 1 78 ? 22.659 -21.763 -29.751 1.00 52.03 78 GLU A C 1
ATOM 635 O O . GLU A 1 78 ? 23.660 -21.659 -30.463 1.00 52.03 78 GLU A O 1
ATOM 640 N N . SER A 1 79 ? 22.297 -22.941 -29.232 1.00 52.50 79 SER A N 1
ATOM 641 C CA . SER A 1 79 ? 23.050 -24.182 -29.452 1.00 52.50 79 SER A CA 1
ATOM 642 C C . SER A 1 79 ? 22.671 -24.930 -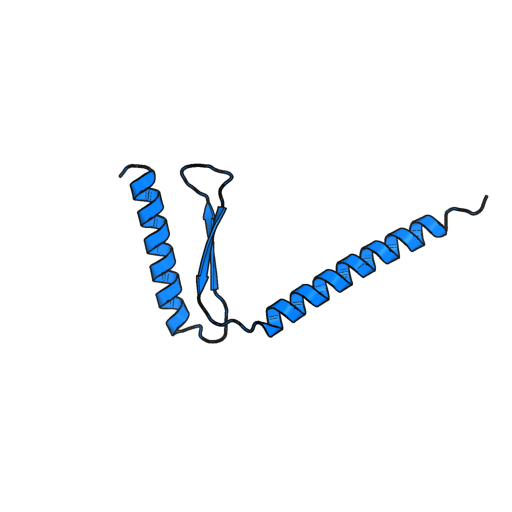30.735 1.00 52.50 79 SER A C 1
ATOM 644 O O . SER A 1 79 ? 23.485 -25.711 -31.232 1.00 52.50 79 SER A O 1
ATOM 646 N N . ASP A 1 80 ? 21.488 -24.660 -31.297 1.00 51.66 80 ASP A N 1
ATOM 647 C CA . ASP A 1 80 ? 21.008 -25.282 -32.540 1.00 51.66 80 ASP A CA 1
ATOM 648 C C . ASP A 1 80 ? 21.534 -24.581 -33.814 1.00 51.66 80 ASP A C 1
ATOM 650 O O . ASP A 1 80 ? 21.494 -25.163 -34.898 1.00 51.66 80 ASP A O 1
ATOM 654 N N . ASP A 1 81 ? 22.121 -23.383 -33.694 1.00 54.59 81 ASP A N 1
ATOM 655 C CA . ASP A 1 81 ? 22.661 -22.595 -34.821 1.00 54.59 81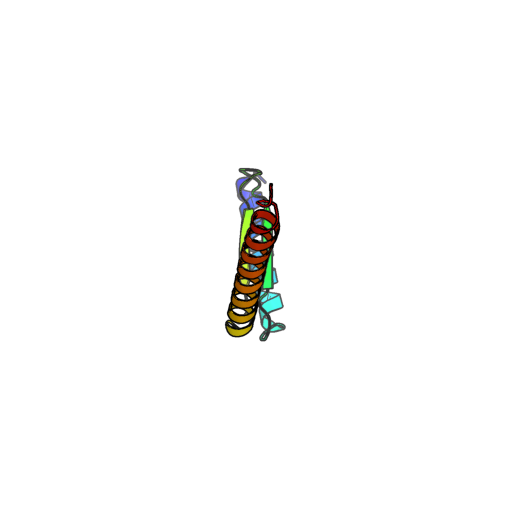 ASP A CA 1
ATOM 656 C C . ASP A 1 81 ? 24.148 -22.887 -35.145 1.00 54.59 81 ASP A C 1
ATOM 658 O O . ASP A 1 81 ? 24.749 -22.252 -36.009 1.00 54.59 81 ASP A O 1
ATOM 662 N N . CYS A 1 82 ? 24.773 -23.873 -34.488 1.00 59.56 82 CYS A N 1
ATOM 663 C CA . CYS A 1 82 ? 26.151 -24.306 -34.774 1.00 59.56 82 CYS A CA 1
ATOM 664 C C . CYS A 1 82 ? 26.208 -25.576 -35.644 1.00 59.56 82 CYS A C 1
ATOM 666 O O . CYS A 1 82 ? 26.880 -26.549 -35.290 1.00 59.56 82 CYS A O 1
ATOM 668 N N . SER A 1 83 ? 25.517 -25.580 -36.787 1.00 56.72 83 SER A N 1
ATOM 669 C CA . SER A 1 83 ? 25.702 -26.605 -37.824 1.00 56.72 83 SER A CA 1
ATOM 670 C C . SER A 1 83 ? 25.909 -25.995 -39.213 1.00 56.72 83 SER A C 1
ATOM 672 O O . SER A 1 83 ? 25.000 -25.974 -40.033 1.00 56.72 83 SER A O 1
ATOM 674 N N . ASP A 1 84 ? 27.145 -25.553 -39.459 1.00 47.12 84 ASP A N 1
ATOM 675 C CA . ASP A 1 84 ? 27.755 -25.396 -40.789 1.00 47.12 84 ASP A CA 1
ATOM 676 C C . ASP A 1 84 ? 29.122 -26.106 -40.815 1.00 47.12 84 ASP A C 1
ATOM 678 O O . ASP A 1 84 ? 29.909 -25.926 -39.852 1.00 47.12 84 ASP A O 1
#

Secondary structure (DSSP, 8-state):
--HHHHHHHHHHHHHHHHHHHHHH-TTS-EEEEEE-SS-TT-EEEEEES---HHHHHHHHHHHHHHHHHHHHHHHHHHHTT---

Radius of gyration: 21.42 Å; Cα contacts (8 Å, |Δi|>4): 63; chains: 1; bounding box: 38×51×52 Å

Mean predicted aligned error: 14.1 Å

pLDDT: mean 72.47, std 14.5, range [47.12, 94.81]